Protein AF-A0A4Q2A7B6-F1 (afdb_monomer)

Foldseek 3Di:
DDDDDPLLVVLLPCQPCPSLVVQLVVLDPPPPPPPDDPDDCVVVVVVSVVVSVVSNVVSVVSNCVNHVPD

Solvent-accessible surface area (backbone atoms only — not comparable to full-atom values): 4436 Å² total; per-residue (Å²): 132,90,74,92,46,72,66,54,51,53,40,59,68,37,87,83,40,63,60,56,49,52,56,47,58,73,57,49,77,75,94,78,82,74,93,78,73,95,62,100,45,65,68,62,53,50,51,51,53,50,52,42,52,52,51,46,52,50,53,51,52,53,37,44,62,62,75,60,75,119

Mean predicted aligned error: 8.11 Å

pLDDT: mean 80.19, std 16.13, range [45.81, 94.81]

Secondary structure (DSSP, 8-state):
----SHHHHHHHH-SSSHHHHHHHHHTSPPTTS-SS---TTHHHHHHHHHHHHHHHHHHHHHHHHHH---

Radius of gyration: 15.51 Å; Cα contacts (8 Å, |Δi|>4): 29; chains: 1; bounding box: 40×24×38 Å

Sequence (70 aa):
MVRLTRLEDELAADTRGERRDACLASLRPAEAESAGAAEPGRAATMELDAARRAAMEVIERLWARYHNRL

Organism: NCBI:txid95485

Structure (mmCIF, N/CA/C/O backbone):
data_AF-A0A4Q2A7B6-F1
#
_entry.id   AF-A0A4Q2A7B6-F1
#
loop_
_atom_site.group_PDB
_atom_site.id
_atom_site.type_symbol
_atom_site.label_atom_id
_atom_site.label_alt_id
_atom_site.label_comp_id
_atom_site.label_asym_id
_atom_site.label_entity_id
_atom_site.label_seq_id
_atom_site.pdbx_PDB_ins_code
_atom_site.Cartn_x
_atom_site.Cartn_y
_atom_site.Cartn_z
_atom_site.occupancy
_atom_site.B_iso_or_equiv
_atom_site.auth_seq_id
_atom_site.auth_comp_id
_atom_site.auth_asym_id
_atom_site.auth_atom_id
_atom_site.pdbx_PDB_model_num
ATOM 1 N N . MET A 1 1 ? -16.612 -6.621 5.298 1.00 64.00 1 MET A N 1
ATOM 2 C CA . MET A 1 1 ? -15.903 -6.880 4.025 1.00 64.00 1 MET A CA 1
ATOM 3 C C . MET A 1 1 ? -14.913 -7.988 4.306 1.00 64.00 1 MET A C 1
ATOM 5 O O . MET A 1 1 ? -14.251 -7.908 5.332 1.00 64.00 1 MET A O 1
ATOM 9 N N . VAL A 1 2 ? -14.876 -9.025 3.473 1.00 76.88 2 VAL A N 1
ATOM 10 C CA . VAL A 1 2 ? -13.888 -10.104 3.607 1.00 76.88 2 VAL A CA 1
ATOM 11 C C . VAL A 1 2 ? -12.544 -9.584 3.096 1.00 76.88 2 VAL A C 1
ATOM 13 O O . VAL A 1 2 ? -12.513 -8.941 2.049 1.00 76.88 2 VAL A O 1
ATOM 16 N N . ARG A 1 3 ? -11.476 -9.819 3.859 1.00 85.38 3 ARG A N 1
ATOM 17 C CA . ARG A 1 3 ? -10.086 -9.543 3.472 1.00 85.38 3 ARG A CA 1
ATOM 18 C C . ARG A 1 3 ? -9.523 -10.831 2.881 1.00 85.38 3 A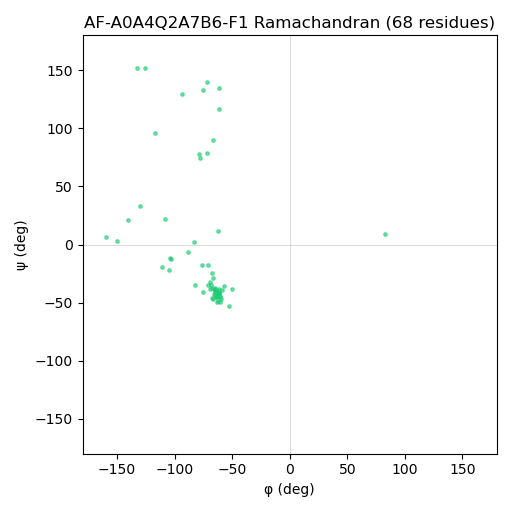RG A C 1
ATOM 20 O O . ARG A 1 3 ? -9.735 -11.894 3.462 1.00 85.38 3 ARG A O 1
ATOM 27 N N . LEU A 1 4 ? -8.915 -10.747 1.701 1.00 86.31 4 LEU A N 1
ATOM 28 C CA . LEU A 1 4 ? -8.485 -11.918 0.928 1.00 86.31 4 LEU A CA 1
ATOM 29 C C . LEU A 1 4 ? -6.973 -12.117 0.987 1.00 86.31 4 LEU A C 1
ATOM 31 O O . LEU A 1 4 ? -6.483 -13.220 0.754 1.00 86.31 4 LEU A O 1
ATOM 35 N N . THR A 1 5 ? -6.233 -11.053 1.286 1.00 91.31 5 THR A N 1
ATOM 36 C CA . THR A 1 5 ? -4.775 -11.057 1.269 1.00 91.31 5 THR A CA 1
ATOM 37 C C . THR A 1 5 ? -4.195 -10.589 2.595 1.00 91.31 5 THR A C 1
ATOM 39 O O . THR A 1 5 ? -4.753 -9.739 3.287 1.00 91.31 5 THR A O 1
ATOM 42 N N . ARG A 1 6 ? -2.994 -11.084 2.907 1.00 92.25 6 ARG A N 1
ATOM 43 C CA . ARG A 1 6 ? -2.224 -10.639 4.074 1.00 92.25 6 ARG A CA 1
ATOM 44 C C . ARG A 1 6 ? -1.963 -9.127 4.066 1.00 92.25 6 ARG A C 1
ATOM 46 O O . ARG A 1 6 ? -1.980 -8.504 5.119 1.00 92.25 6 ARG A O 1
ATOM 53 N N . LEU A 1 7 ? -1.743 -8.534 2.890 1.00 90.25 7 LEU A N 1
ATOM 54 C CA . LEU A 1 7 ? -1.532 -7.089 2.758 1.00 90.25 7 LEU A CA 1
ATOM 55 C C . LEU A 1 7 ? -2.768 -6.294 3.205 1.00 90.25 7 LEU A C 1
ATOM 57 O O . LEU A 1 7 ? -2.634 -5.273 3.869 1.00 90.25 7 LEU A O 1
ATOM 61 N N . GLU A 1 8 ? -3.970 -6.767 2.879 1.00 92.69 8 GLU A N 1
ATOM 62 C CA . GLU A 1 8 ? -5.213 -6.140 3.333 1.00 92.69 8 GLU A CA 1
ATOM 63 C C . GLU A 1 8 ? -5.397 -6.240 4.850 1.00 92.69 8 GLU A C 1
ATOM 65 O O . GLU A 1 8 ? -5.863 -5.281 5.463 1.00 92.69 8 GLU A O 1
ATOM 70 N N . ASP A 1 9 ? -5.018 -7.365 5.463 1.00 93.25 9 ASP A N 1
ATOM 71 C CA . ASP A 1 9 ? -5.041 -7.515 6.922 1.00 93.25 9 ASP A CA 1
ATOM 72 C C . ASP A 1 9 ? -4.066 -6.555 7.608 1.00 93.25 9 ASP A C 1
ATOM 74 O O . ASP A 1 9 ? -4.441 -5.885 8.572 1.00 93.25 9 ASP A O 1
ATOM 78 N N . GLU A 1 10 ? -2.843 -6.445 7.082 1.00 92.44 10 GLU A N 1
ATOM 79 C CA . GLU A 1 10 ? -1.820 -5.528 7.589 1.00 92.44 10 GLU A CA 1
ATOM 80 C C . GLU A 1 10 ? -2.257 -4.059 7.446 1.00 92.44 10 GLU A C 1
ATOM 82 O O . GLU A 1 10 ? -2.137 -3.295 8.401 1.00 92.44 10 GLU A O 1
ATOM 87 N N . LEU A 1 11 ? -2.831 -3.663 6.303 1.00 91.44 11 LEU A N 1
ATOM 88 C CA . LEU A 1 11 ? -3.329 -2.297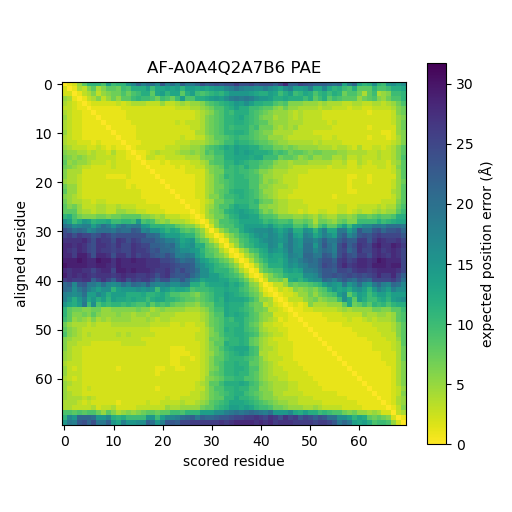 6.080 1.00 91.44 11 LEU A CA 1
ATOM 89 C C . LEU A 1 11 ? -4.566 -1.959 6.927 1.00 91.44 11 LEU A C 1
ATOM 91 O O . LEU A 1 11 ? -4.741 -0.809 7.326 1.00 91.44 11 LEU A O 1
ATOM 95 N N . ALA A 1 12 ? -5.428 -2.937 7.214 1.00 90.81 12 ALA A N 1
ATOM 96 C CA . ALA A 1 12 ? -6.581 -2.736 8.091 1.00 90.81 12 ALA A CA 1
ATOM 97 C C . ALA A 1 12 ? -6.169 -2.571 9.564 1.00 90.81 12 ALA A C 1
ATOM 99 O O . ALA A 1 12 ? -6.803 -1.812 10.294 1.00 90.81 12 ALA A O 1
ATOM 100 N N . ALA A 1 13 ? -5.113 -3.265 10.004 1.00 92.19 13 ALA A N 1
ATOM 101 C CA . ALA A 1 13 ? -4.550 -3.116 11.347 1.00 92.19 13 ALA A CA 1
ATOM 102 C C . ALA A 1 13 ? -3.711 -1.831 11.515 1.00 92.19 13 ALA A C 1
ATOM 104 O O . ALA A 1 13 ? -3.464 -1.397 12.641 1.00 92.19 13 ALA A O 1
ATOM 105 N N . ASP A 1 14 ? -3.283 -1.216 10.409 1.00 91.50 14 ASP A N 1
ATOM 106 C CA . ASP A 1 14 ? -2.424 -0.032 10.382 1.00 91.50 14 ASP A CA 1
ATOM 107 C C . ASP A 1 14 ? -3.184 1.275 10.670 1.00 91.50 14 ASP A C 1
A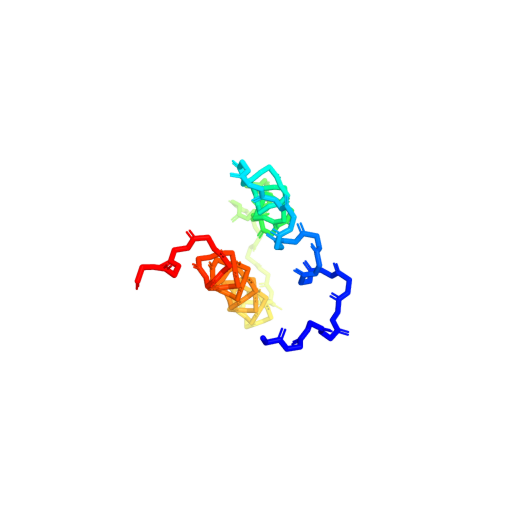TOM 109 O O . ASP A 1 14 ? -3.488 2.059 9.771 1.00 91.50 14 ASP A O 1
ATOM 113 N N . THR A 1 15 ? -3.477 1.525 11.946 1.00 88.31 15 THR A N 1
ATOM 114 C CA . THR A 1 15 ? -4.201 2.725 12.407 1.00 88.31 15 THR A CA 1
ATOM 115 C C . THR A 1 15 ? -3.394 4.021 12.315 1.00 88.31 15 THR A C 1
ATOM 117 O O . THR A 1 15 ? -3.974 5.104 12.372 1.00 88.31 15 THR A O 1
ATOM 120 N N . ARG A 1 16 ? -2.065 3.933 12.189 1.00 90.38 16 ARG A N 1
ATOM 121 C CA . ARG A 1 16 ? -1.160 5.093 12.123 1.00 90.38 16 ARG A CA 1
ATOM 122 C C . ARG A 1 16 ? -0.657 5.398 10.715 1.00 90.38 16 ARG A C 1
ATOM 124 O O . ARG A 1 16 ? -0.104 6.470 10.508 1.00 90.38 16 ARG A O 1
ATOM 131 N N . GLY A 1 17 ? -0.860 4.490 9.763 1.00 90.62 17 GLY A N 1
ATOM 132 C CA . GLY A 1 17 ? -0.358 4.628 8.397 1.00 90.62 17 GLY A CA 1
ATOM 133 C C . GLY A 1 17 ? 1.105 4.207 8.222 1.00 90.62 17 GLY A C 1
ATOM 134 O O . GLY A 1 17 ? 1.659 4.414 7.149 1.00 90.62 17 GLY A O 1
ATOM 135 N N . GLU A 1 18 ? 1.745 3.601 9.225 1.00 93.00 18 GLU A N 1
ATOM 136 C CA . GLU A 1 18 ? 3.166 3.224 9.170 1.00 93.00 18 GLU A CA 1
ATOM 137 C C . GLU A 1 18 ? 3.426 2.159 8.093 1.00 93.00 18 GLU A C 1
ATOM 139 O O . GLU A 1 18 ? 4.422 2.207 7.364 1.00 93.00 18 GLU A O 1
ATOM 144 N N . ARG A 1 19 ? 2.508 1.194 7.953 1.00 92.12 19 ARG A N 1
ATOM 145 C CA . ARG A 1 19 ? 2.616 0.134 6.945 1.00 92.12 19 ARG A CA 1
ATOM 146 C C . ARG A 1 19 ? 2.288 0.667 5.558 1.00 92.12 19 ARG A C 1
ATOM 148 O O . ARG A 1 19 ? 2.997 0.330 4.609 1.00 92.12 19 ARG A O 1
ATOM 155 N N . ARG A 1 20 ? 1.259 1.514 5.447 1.00 93.81 20 ARG A N 1
ATOM 156 C CA . ARG A 1 20 ? 0.938 2.263 4.224 1.00 93.81 20 ARG A CA 1
ATOM 157 C C . ARG A 1 20 ? 2.174 3.018 3.737 1.00 93.81 20 ARG A C 1
ATOM 159 O O . ARG A 1 20 ? 2.575 2.837 2.589 1.00 93.81 20 ARG A O 1
ATOM 166 N N . ASP A 1 21 ? 2.798 3.806 4.603 1.00 93.19 21 ASP A N 1
ATOM 167 C CA . ASP A 1 21 ? 3.940 4.646 4.247 1.00 93.19 21 ASP A CA 1
ATOM 168 C C . ASP A 1 21 ? 5.159 3.810 3.846 1.00 93.19 21 ASP A C 1
ATOM 170 O O . ASP A 1 21 ? 5.819 4.128 2.857 1.00 93.19 21 ASP A O 1
ATOM 174 N N . ALA A 1 22 ? 5.415 2.689 4.529 1.00 92.75 22 ALA A N 1
ATOM 175 C CA . ALA A 1 22 ? 6.474 1.755 4.146 1.00 92.75 22 ALA A CA 1
ATOM 176 C C . ALA A 1 22 ? 6.254 1.154 2.743 1.00 92.75 22 ALA A C 1
ATOM 178 O O . ALA A 1 22 ? 7.199 1.058 1.956 1.00 92.75 22 ALA A O 1
ATOM 179 N N . CYS A 1 23 ? 5.017 0.776 2.403 1.00 91.69 23 CYS A N 1
ATOM 180 C CA . CYS A 1 23 ? 4.675 0.282 1.066 1.00 91.69 23 CYS A CA 1
ATOM 181 C C . CYS A 1 23 ? 4.788 1.377 -0.005 1.00 91.69 23 CYS A C 1
ATOM 183 O O . CYS A 1 23 ? 5.228 1.107 -1.119 1.00 91.69 23 CYS A O 1
ATOM 185 N N . LEU A 1 24 ? 4.420 2.619 0.311 1.00 92.06 24 LEU A N 1
ATOM 186 C CA . LEU A 1 24 ? 4.585 3.736 -0.620 1.00 92.06 24 LEU A CA 1
ATOM 187 C C . LEU A 1 24 ? 6.064 4.085 -0.823 1.00 92.06 24 LEU A C 1
ATOM 189 O O . LEU A 1 24 ? 6.471 4.369 -1.946 1.00 92.06 24 LEU A O 1
ATOM 193 N N . ALA A 1 25 ? 6.876 4.026 0.233 1.00 90.94 25 ALA A N 1
ATOM 194 C CA . ALA A 1 25 ? 8.310 4.282 0.161 1.00 90.94 25 ALA A CA 1
ATOM 195 C C . ALA A 1 25 ? 9.043 3.243 -0.700 1.00 90.94 25 ALA A C 1
ATOM 197 O O . ALA A 1 25 ? 9.881 3.628 -1.511 1.00 90.94 25 ALA A O 1
ATOM 198 N N . SER A 1 26 ? 8.696 1.954 -0.599 1.00 88.56 26 SER A N 1
ATOM 199 C CA . SER A 1 26 ? 9.293 0.910 -1.450 1.00 88.56 26 SER A CA 1
ATOM 200 C C . SER A 1 26 ? 8.899 1.032 -2.924 1.00 88.56 26 SER A C 1
ATOM 202 O O . SER A 1 26 ? 9.629 0.577 -3.803 1.00 88.56 26 SER A O 1
ATOM 204 N N . LEU A 1 27 ? 7.758 1.668 -3.200 1.00 86.94 27 LEU A N 1
ATOM 205 C CA . LEU A 1 27 ? 7.290 1.972 -4.546 1.00 86.94 27 LEU A CA 1
ATOM 206 C C . LEU A 1 27 ? 7.810 3.308 -5.074 1.00 86.94 27 LEU A C 1
ATOM 208 O O . LEU A 1 27 ? 7.603 3.578 -6.252 1.00 86.94 27 LEU A O 1
ATOM 212 N N . ARG A 1 28 ? 8.499 4.151 -4.298 1.00 82.25 28 ARG A N 1
ATOM 213 C CA . ARG A 1 28 ? 9.093 5.377 -4.855 1.00 82.25 28 ARG A CA 1
ATOM 214 C C . ARG A 1 28 ? 10.295 5.032 -5.737 1.00 82.25 28 ARG A C 1
ATOM 216 O O . ARG A 1 28 ? 11.042 4.105 -5.422 1.00 82.25 28 ARG A O 1
ATOM 223 N N . PRO A 1 29 ? 10.466 5.703 -6.889 1.00 70.00 29 PRO A N 1
ATOM 224 C CA . PRO A 1 29 ? 11.672 5.517 -7.680 1.00 70.00 29 PRO A CA 1
ATOM 225 C C . PRO A 1 29 ? 12.865 5.957 -6.832 1.00 70.00 29 PRO A C 1
ATOM 227 O O . PRO A 1 29 ? 12.806 6.995 -6.175 1.00 70.00 29 PRO A O 1
ATOM 230 N N . ALA A 1 30 ? 13.937 5.163 -6.819 1.00 64.50 30 ALA A N 1
ATOM 231 C CA . ALA A 1 30 ? 15.210 5.658 -6.325 1.00 64.50 30 ALA A CA 1
ATOM 232 C C . ALA A 1 30 ? 15.597 6.822 -7.247 1.00 64.50 30 ALA A C 1
ATOM 234 O O . ALA A 1 30 ? 15.760 6.614 -8.446 1.00 64.50 30 ALA A O 1
ATOM 235 N N . GLU A 1 31 ? 15.692 8.044 -6.722 1.00 55.66 31 GLU A N 1
ATOM 236 C CA . GLU A 1 31 ? 15.955 9.271 -7.498 1.00 55.66 31 GLU A CA 1
ATOM 237 C C . GLU A 1 31 ? 17.327 9.284 -8.219 1.00 55.66 31 GLU A C 1
ATOM 239 O O . GLU A 1 31 ? 17.757 10.318 -8.718 1.00 55.66 31 GLU A O 1
ATOM 244 N N . ALA A 1 32 ? 18.043 8.159 -8.298 1.00 49.50 32 ALA A N 1
ATOM 245 C CA . ALA A 1 32 ? 19.475 8.139 -8.564 1.00 49.50 32 ALA A CA 1
ATOM 246 C C . ALA A 1 32 ? 19.919 7.735 -9.984 1.00 49.50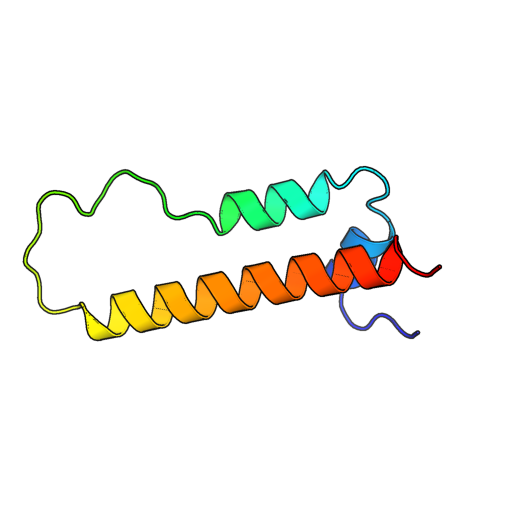 32 ALA A C 1
ATOM 248 O O . ALA A 1 32 ? 21.087 7.945 -10.289 1.00 49.50 32 ALA A O 1
ATOM 249 N N . GLU A 1 33 ? 19.079 7.201 -10.881 1.00 49.22 33 GLU A N 1
ATOM 250 C CA . GLU A 1 33 ? 19.624 6.558 -12.104 1.00 49.22 33 GLU A CA 1
ATOM 251 C C . GLU A 1 33 ? 19.005 6.985 -13.444 1.00 49.22 33 GLU A C 1
ATOM 253 O O . GLU A 1 33 ? 18.924 6.195 -14.380 1.00 49.22 33 GLU A O 1
ATOM 258 N N . SER A 1 34 ? 18.574 8.238 -13.615 1.00 47.81 34 SER A N 1
ATOM 259 C CA . SER A 1 34 ? 18.066 8.674 -14.938 1.00 47.81 34 SER A CA 1
ATOM 260 C C . SER A 1 34 ? 18.458 10.080 -15.387 1.00 47.81 34 SER A C 1
ATOM 262 O O . SER A 1 34 ? 17.849 10.626 -16.301 1.00 47.81 34 SER A O 1
ATOM 264 N N . ALA A 1 35 ? 19.532 10.647 -14.833 1.00 46.91 35 ALA A N 1
ATOM 265 C CA . ALA A 1 35 ? 20.086 11.906 -15.337 1.00 46.91 35 ALA A CA 1
ATOM 266 C C . ALA A 1 35 ? 21.038 11.750 -16.547 1.00 46.91 35 ALA A C 1
ATOM 268 O O . ALA A 1 35 ? 21.567 12.758 -17.007 1.00 46.91 35 ALA A O 1
ATOM 269 N N . GLY A 1 36 ? 21.285 10.544 -17.090 1.00 45.81 36 GLY A N 1
ATOM 270 C CA . GLY A 1 36 ? 22.376 10.408 -18.071 1.00 45.81 36 GLY A CA 1
ATOM 271 C C . GLY A 1 36 ? 22.416 9.229 -19.042 1.00 45.81 36 GLY A C 1
ATOM 272 O O . GLY A 1 36 ? 23.402 9.134 -19.764 1.00 45.81 36 GLY A O 1
ATOM 273 N N . ALA A 1 37 ? 21.410 8.357 -19.129 1.00 47.72 37 ALA A N 1
ATOM 274 C CA . ALA A 1 37 ? 21.438 7.258 -20.101 1.00 47.72 37 ALA A CA 1
ATOM 275 C C . ALA A 1 37 ? 20.290 7.391 -21.107 1.00 47.72 37 ALA A C 1
ATOM 277 O O . ALA A 1 37 ? 19.153 6.993 -20.860 1.00 47.72 37 ALA A O 1
ATOM 278 N N . ALA A 1 38 ? 20.594 7.994 -22.253 1.00 56.78 38 ALA A N 1
ATOM 279 C CA . ALA A 1 38 ? 19.773 7.873 -23.446 1.00 56.78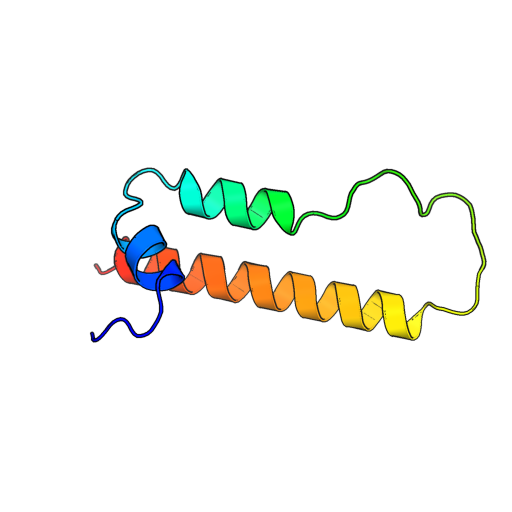 38 ALA A CA 1
ATOM 280 C C . ALA A 1 38 ? 19.846 6.415 -23.938 1.00 56.78 38 ALA A C 1
ATOM 282 O O . ALA A 1 38 ? 20.732 6.081 -24.709 1.00 56.78 38 ALA A O 1
ATOM 283 N N . GLU A 1 39 ? 18.951 5.546 -23.466 1.00 55.12 39 GLU A N 1
ATOM 284 C CA . GLU A 1 39 ? 18.952 4.116 -23.809 1.00 55.12 39 GLU A CA 1
ATOM 285 C C . GLU A 1 39 ? 17.542 3.616 -24.212 1.00 55.12 39 GLU A C 1
ATOM 287 O O . GLU A 1 39 ? 16.518 4.185 -23.801 1.00 55.12 39 GLU A O 1
ATOM 292 N N . PRO A 1 40 ? 17.461 2.573 -25.062 1.00 48.97 40 PRO A N 1
ATOM 293 C CA . PRO A 1 40 ? 16.260 2.108 -25.746 1.00 48.97 40 PRO A CA 1
ATOM 294 C C . PRO A 1 40 ? 15.370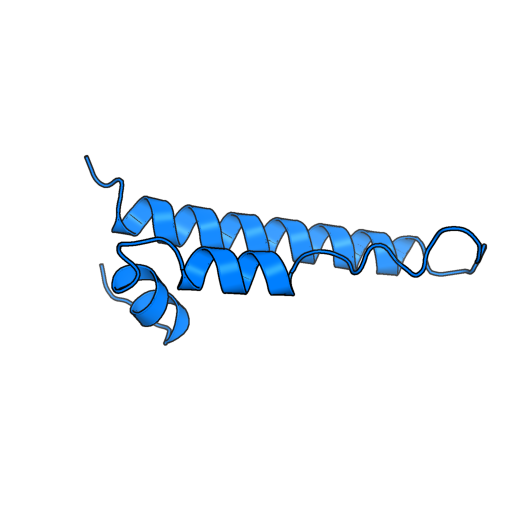 1.305 -24.787 1.00 48.97 40 PRO A C 1
ATOM 296 O O . PRO A 1 40 ? 15.301 0.085 -24.835 1.00 48.97 40 PRO A O 1
ATOM 299 N N . GLY A 1 41 ? 14.687 2.003 -23.882 1.00 55.69 41 GLY A N 1
ATOM 300 C CA . GLY A 1 41 ? 13.826 1.376 -22.872 1.00 55.69 41 GLY A CA 1
ATOM 301 C C . GLY A 1 41 ? 12.635 2.221 -22.430 1.00 55.69 41 GLY A C 1
ATOM 302 O O . GLY A 1 41 ? 11.869 1.776 -21.583 1.00 55.69 41 GLY A O 1
ATOM 303 N N . ARG A 1 42 ? 12.431 3.413 -23.017 1.00 59.81 42 ARG A N 1
ATOM 304 C CA . ARG A 1 42 ? 11.394 4.375 -22.586 1.00 59.81 42 ARG A CA 1
ATOM 305 C C . ARG A 1 42 ? 9.996 3.770 -22.443 1.00 59.81 42 ARG A C 1
ATOM 307 O O . ARG A 1 42 ? 9.297 4.149 -21.515 1.00 59.81 42 ARG A O 1
ATOM 314 N N . ALA A 1 43 ? 9.591 2.850 -23.321 1.00 62.31 43 ALA A N 1
ATOM 315 C CA . ALA A 1 43 ? 8.287 2.192 -23.220 1.00 62.31 43 ALA A CA 1
ATOM 316 C C . ALA A 1 43 ? 8.188 1.290 -21.975 1.00 62.31 43 ALA A C 1
ATOM 318 O O . ALA A 1 43 ? 7.242 1.421 -21.206 1.00 62.31 43 ALA A O 1
ATOM 319 N N . ALA A 1 44 ? 9.204 0.460 -21.712 1.00 65.25 44 ALA A N 1
ATOM 320 C CA . ALA A 1 44 ? 9.265 -0.378 -20.513 1.00 65.25 44 ALA A CA 1
ATOM 321 C C . ALA A 1 44 ? 9.370 0.466 -19.230 1.00 65.25 44 ALA A C 1
ATOM 323 O O . ALA A 1 44 ? 8.727 0.160 -18.230 1.00 65.25 44 ALA A O 1
ATOM 324 N N . THR A 1 45 ? 10.118 1.575 -19.262 1.00 71.06 45 THR A N 1
ATOM 325 C CA . THR A 1 45 ? 10.174 2.541 -18.152 1.00 71.06 45 THR A CA 1
ATOM 326 C C . THR A 1 45 ? 8.805 3.182 -17.895 1.00 71.06 45 THR A C 1
ATOM 328 O O . THR A 1 45 ? 8.366 3.241 -16.751 1.00 71.06 45 THR A O 1
ATOM 331 N N . MET A 1 46 ? 8.081 3.587 -18.946 1.00 72.31 46 MET A N 1
ATOM 332 C CA . MET A 1 46 ? 6.726 4.145 -18.832 1.00 72.31 46 MET A CA 1
ATOM 333 C C . MET A 1 46 ? 5.709 3.132 -18.285 1.00 72.31 46 MET A C 1
ATOM 335 O O . MET A 1 46 ? 4.854 3.504 -17.479 1.00 72.31 46 MET A O 1
ATOM 339 N N . GLU A 1 47 ? 5.794 1.864 -18.695 1.00 79.38 47 GLU A N 1
ATOM 340 C CA . GLU A 1 47 ? 4.944 0.786 -18.174 1.00 79.38 47 GLU A CA 1
ATOM 341 C C . GLU A 1 47 ? 5.218 0.513 -16.692 1.00 79.38 47 GLU A C 1
ATOM 343 O O . GLU A 1 47 ? 4.278 0.399 -15.902 1.00 79.38 47 GLU A O 1
ATOM 348 N N . LEU A 1 48 ? 6.492 0.490 -16.287 1.00 82.69 48 LEU A N 1
ATOM 349 C CA . LEU A 1 48 ? 6.883 0.355 -14.882 1.00 82.69 48 LEU A CA 1
ATOM 350 C C . LEU A 1 48 ? 6.390 1.539 -14.041 1.00 82.69 48 LEU A C 1
ATOM 352 O O . LEU A 1 48 ? 5.881 1.335 -12.938 1.00 82.69 48 LEU A O 1
ATOM 356 N N . ASP A 1 49 ? 6.469 2.763 -14.560 1.00 84.25 49 ASP A N 1
ATOM 357 C CA . ASP A 1 49 ? 5.958 3.955 -13.879 1.00 84.25 49 ASP A CA 1
ATOM 358 C C . ASP A 1 49 ? 4.426 3.965 -13.777 1.00 84.25 49 ASP A C 1
ATOM 360 O O . ASP A 1 49 ? 3.861 4.431 -12.782 1.00 84.25 49 ASP A O 1
ATOM 364 N N . ALA A 1 50 ? 3.722 3.447 -14.785 1.00 85.81 50 ALA A N 1
ATOM 365 C CA . ALA A 1 50 ? 2.273 3.269 -14.735 1.00 85.81 50 ALA A CA 1
ATOM 366 C C . ALA A 1 50 ? 1.873 2.204 -13.700 1.00 85.81 50 ALA A C 1
ATOM 368 O O . ALA A 1 50 ? 0.999 2.460 -12.870 1.00 85.81 50 ALA A O 1
ATOM 369 N N . ALA A 1 51 ? 2.549 1.051 -13.693 1.00 88.31 51 ALA A N 1
ATOM 370 C CA . ALA A 1 51 ? 2.312 -0.021 -12.729 1.00 88.31 51 ALA A CA 1
ATOM 371 C C . ALA A 1 51 ? 2.586 0.435 -11.287 1.00 88.31 51 ALA A C 1
ATOM 373 O O . ALA 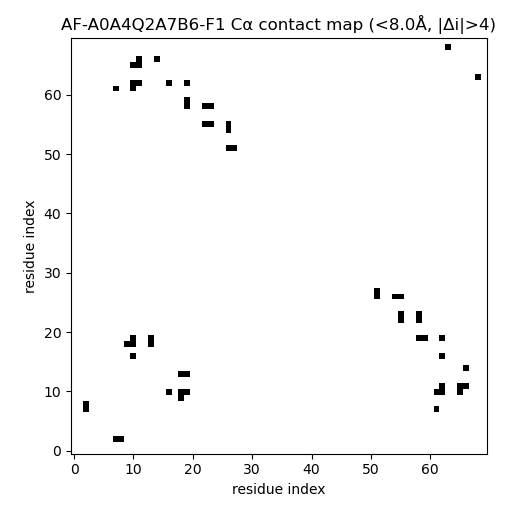A 1 51 ? 1.797 0.162 -10.383 1.00 88.31 51 ALA A O 1
ATOM 374 N N . ARG A 1 52 ? 3.662 1.199 -11.079 1.00 90.06 52 ARG A N 1
ATOM 375 C CA . ARG A 1 52 ? 4.025 1.801 -9.790 1.00 90.06 52 ARG A CA 1
ATOM 376 C C . ARG A 1 52 ? 2.938 2.746 -9.280 1.00 90.06 52 ARG A C 1
ATOM 378 O O . ARG A 1 52 ? 2.498 2.607 -8.141 1.00 90.06 52 ARG A O 1
ATOM 385 N N . ARG A 1 53 ? 2.457 3.662 -10.129 1.00 90.25 53 ARG A N 1
ATOM 386 C CA . ARG A 1 53 ? 1.355 4.578 -9.782 1.00 90.25 53 ARG A CA 1
ATOM 387 C C . ARG A 1 53 ? 0.070 3.826 -9.447 1.00 90.25 53 ARG A C 1
ATOM 389 O O . ARG A 1 53 ? -0.553 4.129 -8.434 1.00 90.25 53 ARG A O 1
ATOM 396 N N . ALA A 1 54 ? -0.287 2.822 -10.246 1.00 93.00 54 ALA A N 1
ATOM 397 C CA . ALA A 1 54 ? -1.459 1.991 -9.985 1.00 93.00 54 ALA A CA 1
ATOM 398 C C . ALA A 1 54 ? -1.344 1.248 -8.641 1.00 93.00 54 ALA A C 1
ATOM 400 O O . ALA A 1 54 ? -2.302 1.209 -7.871 1.00 93.00 54 ALA A O 1
ATOM 401 N N . ALA A 1 55 ? -0.164 0.709 -8.318 1.00 93.00 55 ALA A N 1
ATOM 402 C CA . ALA A 1 55 ? 0.078 0.044 -7.040 1.00 93.00 55 ALA A CA 1
ATOM 403 C C . ALA A 1 55 ? -0.070 1.007 -5.849 1.00 93.00 55 ALA A C 1
ATOM 405 O O . ALA A 1 55 ? -0.729 0.667 -4.865 1.00 93.00 55 ALA A O 1
ATOM 406 N N . MET A 1 56 ? 0.481 2.222 -5.956 1.00 93.69 56 MET A N 1
ATOM 407 C CA . MET A 1 56 ? 0.322 3.264 -4.935 1.00 93.69 56 MET A CA 1
ATOM 408 C C . MET A 1 56 ? -1.157 3.618 -4.721 1.00 93.69 56 MET A C 1
ATOM 410 O O . MET A 1 56 ? -1.626 3.622 -3.585 1.00 93.69 56 MET A O 1
ATOM 414 N N . GLU A 1 57 ? -1.916 3.826 -5.800 1.00 94.75 57 GLU A N 1
ATOM 415 C CA . GLU A 1 57 ? -3.345 4.160 -5.739 1.00 94.75 57 GLU A CA 1
ATOM 416 C C . GLU A 1 57 ? -4.180 3.052 -5.073 1.00 94.75 57 GLU A C 1
ATOM 418 O O . GLU A 1 57 ? -5.096 3.336 -4.297 1.00 94.75 57 GLU A O 1
ATOM 423 N N . VAL A 1 58 ? -3.859 1.780 -5.332 1.00 94.81 58 VAL A N 1
ATOM 424 C CA . VAL A 1 58 ? -4.517 0.640 -4.674 1.00 94.81 58 VAL A CA 1
ATOM 425 C C . VAL A 1 58 ? -4.243 0.637 -3.170 1.00 94.81 58 VAL A C 1
ATOM 427 O O . VAL A 1 58 ? -5.183 0.475 -2.390 1.00 94.81 58 VAL A O 1
ATOM 430 N N . ILE A 1 59 ? -2.992 0.852 -2.751 1.00 93.94 59 ILE A N 1
ATOM 431 C CA . ILE A 1 59 ? -2.621 0.905 -1.328 1.00 93.94 59 ILE A CA 1
ATOM 432 C C . ILE A 1 59 ? -3.373 2.036 -0.618 1.00 93.94 59 ILE A C 1
ATOM 434 O O . ILE A 1 59 ? -3.954 1.821 0.448 1.00 93.94 59 ILE A O 1
ATOM 438 N N . GLU A 1 60 ? -3.424 3.221 -1.225 1.00 93.69 60 GLU A N 1
ATOM 439 C CA . GLU A 1 60 ? -4.131 4.369 -0.656 1.00 93.69 60 GLU A CA 1
ATOM 440 C C . GLU A 1 60 ? -5.639 4.143 -0.567 1.00 93.69 60 GLU A C 1
ATOM 442 O O . GLU A 1 60 ? -6.241 4.418 0.473 1.00 93.69 60 GLU A O 1
ATOM 447 N N . ARG A 1 61 ? -6.258 3.583 -1.614 1.00 93.44 61 ARG A N 1
ATOM 448 C CA . ARG A 1 61 ? -7.689 3.249 -1.603 1.00 93.44 61 ARG A CA 1
ATOM 449 C C . ARG A 1 61 ? -8.036 2.208 -0.550 1.00 93.44 61 ARG A C 1
ATOM 451 O O . ARG A 1 61 ? -9.073 2.342 0.098 1.00 93.44 61 ARG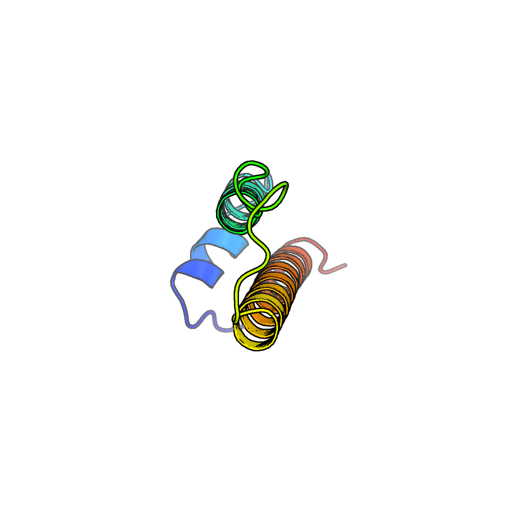 A O 1
ATOM 458 N N . LEU A 1 62 ? -7.212 1.174 -0.384 1.00 91.69 62 LEU A N 1
ATOM 459 C CA . LEU A 1 62 ? -7.430 0.152 0.641 1.00 91.69 62 LEU A CA 1
ATOM 460 C C . LEU A 1 62 ? -7.346 0.763 2.038 1.00 91.69 62 LEU A C 1
ATOM 462 O O . LEU A 1 62 ? -8.271 0.591 2.828 1.00 91.69 62 LEU A O 1
ATOM 466 N N . TRP A 1 63 ? -6.295 1.536 2.314 1.00 92.56 63 TRP A N 1
ATOM 467 C CA . TRP A 1 63 ? -6.117 2.175 3.615 1.00 92.56 63 TRP A CA 1
ATOM 468 C C . TRP A 1 63 ? -7.253 3.164 3.926 1.00 92.56 63 TRP A C 1
ATOM 470 O O . TRP A 1 63 ? -7.902 3.053 4.966 1.00 92.56 63 TRP A O 1
ATOM 480 N N . ALA A 1 64 ? -7.599 4.050 2.985 1.00 91.25 64 ALA A N 1
ATOM 481 C CA . ALA A 1 64 ? -8.735 4.961 3.134 1.00 91.25 64 ALA A CA 1
ATOM 482 C C . ALA A 1 64 ? -10.056 4.205 3.346 1.00 91.25 64 ALA A C 1
ATOM 484 O O . ALA A 1 64 ? -10.880 4.601 4.161 1.00 91.25 64 ALA A O 1
ATOM 485 N N . ARG A 1 65 ? -10.272 3.080 2.663 1.00 90.75 65 ARG A N 1
ATOM 486 C CA . ARG A 1 65 ? -11.484 2.273 2.846 1.00 90.75 65 ARG A CA 1
ATOM 487 C C . ARG A 1 65 ? -11.575 1.633 4.234 1.00 90.75 65 ARG A C 1
ATOM 489 O O . ARG A 1 65 ? -12.692 1.381 4.688 1.00 90.75 65 ARG A O 1
ATOM 496 N N . TYR A 1 66 ? -10.451 1.333 4.879 1.00 90.38 66 TYR A N 1
ATOM 497 C CA . TYR A 1 66 ? -10.432 0.764 6.227 1.00 90.38 66 TYR A CA 1
ATOM 498 C C . TYR A 1 66 ? -10.579 1.822 7.319 1.00 90.38 66 TYR A C 1
ATOM 500 O O . TYR A 1 66 ? -11.265 1.556 8.303 1.00 90.38 66 TYR A O 1
ATOM 508 N N . HIS A 1 67 ? -10.021 3.018 7.115 1.00 89.25 67 HIS 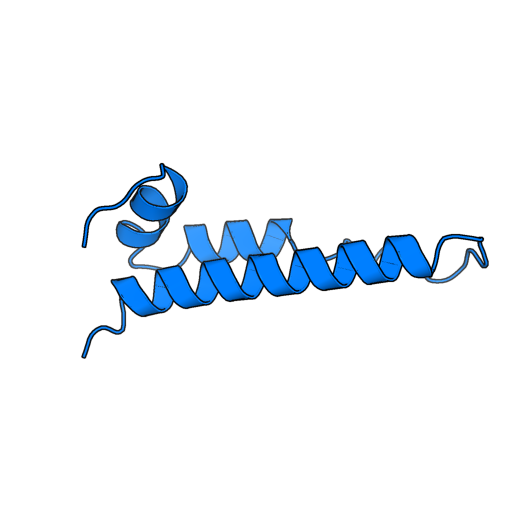A N 1
ATOM 509 C CA . HIS A 1 67 ? -9.916 4.037 8.168 1.00 89.25 67 HIS A CA 1
ATOM 510 C C . HIS A 1 67 ? -10.803 5.274 7.959 1.00 89.25 67 HIS A C 1
ATOM 512 O O . HIS A 1 67 ? -11.123 5.954 8.926 1.00 89.25 67 HIS A O 1
ATOM 518 N N . ASN A 1 68 ? -11.276 5.534 6.734 1.00 83.69 68 ASN A N 1
ATOM 519 C CA . ASN A 1 68 ? -12.121 6.691 6.388 1.00 83.69 68 ASN A CA 1
ATOM 520 C C . ASN A 1 68 ? -13.578 6.311 6.083 1.00 83.69 68 ASN A C 1
ATOM 522 O O . ASN A 1 68 ? -14.277 7.057 5.400 1.00 83.69 68 ASN A O 1
ATOM 526 N N . ARG A 1 69 ? -14.062 5.159 6.564 1.00 61.94 69 ARG A N 1
ATOM 527 C CA . ARG A 1 69 ? -15.506 4.872 6.578 1.00 61.94 69 ARG A CA 1
ATOM 528 C C . ARG A 1 69 ? -16.195 5.736 7.639 1.00 61.94 69 ARG A C 1
ATOM 530 O O . ARG A 1 69 ? -16.484 5.258 8.732 1.00 61.94 69 ARG A O 1
ATOM 537 N N . LEU A 1 70 ? -16.418 6.999 7.287 1.00 49.31 70 LEU A N 1
ATOM 538 C CA . LEU A 1 70 ? -17.561 7.788 7.743 1.00 49.31 70 LEU A CA 1
ATOM 539 C C . LEU A 1 70 ? -18.727 7.552 6.778 1.00 49.31 70 LEU A C 1
ATOM 541 O O . LEU A 1 70 ? -18.473 7.534 5.551 1.00 49.31 70 LEU A O 1
#